Protein AF-A0A1F1Q0B0-F1 (afdb_monomer)

Foldseek 3Di:
DVVVVVLVVVVVVVVLVLLVLLLVQLVCVVVVNPDQPFPFDWDARSVDRPDIDGSVSSPVSNVVDDPVNSVPPPDPDPVVVVVVD

Mean predicted aligned error: 7.31 Å

pLDDT: mean 82.63, std 13.58, range [41.56, 93.81]

Solvent-accessible surface area (backbone atoms only — not comparable to full-atom values): 5062 Å² total; per-residue (Å²): 110,74,63,60,53,50,30,52,52,48,44,52,52,51,51,52,49,44,56,51,49,6,46,53,46,30,47,34,48,76,71,70,46,81,67,81,86,51,75,86,41,70,52,70,41,69,82,42,91,87,46,70,48,37,44,67,51,31,55,60,52,13,73,75,55,53,72,73,69,44,61,79,64,77,71,78,62,75,69,58,70,65,70,78,107

Structure (mmCIF, N/CA/C/O backbone):
data_AF-A0A1F1Q0B0-F1
#
_entry.id   AF-A0A1F1Q0B0-F1
#
loop_
_atom_site.group_PDB
_atom_site.id
_atom_site.type_symbol
_atom_site.label_atom_id
_atom_site.label_alt_id
_atom_site.label_comp_id
_atom_site.label_asym_id
_atom_site.label_entity_id
_atom_site.label_seq_id
_atom_site.pdbx_PDB_ins_code
_atom_site.Cartn_x
_atom_site.Cartn_y
_atom_site.Cartn_z
_atom_site.occupancy
_atom_site.B_iso_or_equiv
_atom_site.auth_seq_id
_atom_site.auth_comp_id
_atom_site.auth_asym_id
_atom_site.auth_atom_id
_atom_site.pdbx_PDB_model_num
ATOM 1 N N . MET A 1 1 ? 10.125 3.531 -26.924 1.00 69.44 1 MET A N 1
ATOM 2 C CA . MET A 1 1 ? 8.705 3.707 -27.294 1.00 69.44 1 MET A CA 1
ATOM 3 C C . MET A 1 1 ? 7.811 2.565 -26.816 1.00 69.44 1 MET A C 1
ATOM 5 O O . MET A 1 1 ? 6.986 2.833 -25.963 1.00 69.44 1 MET A O 1
ATOM 9 N N . ALA A 1 2 ? 7.929 1.316 -27.297 1.00 86.12 2 ALA A N 1
ATOM 10 C CA . ALA A 1 2 ? 7.065 0.229 -26.793 1.00 86.12 2 ALA A CA 1
ATOM 11 C C . ALA A 1 2 ? 7.421 -0.235 -25.362 1.00 86.12 2 ALA A C 1
ATOM 13 O O . ALA A 1 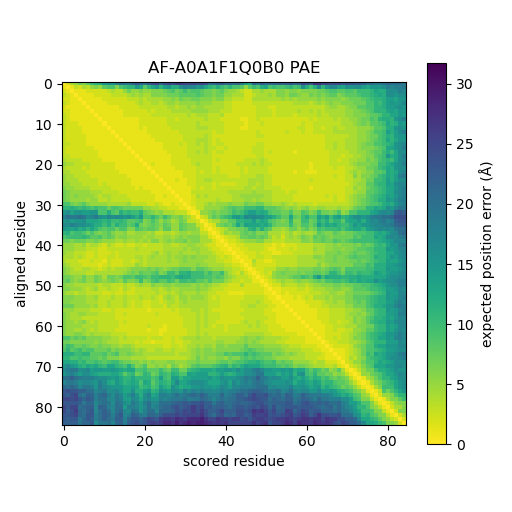2 ? 6.525 -0.513 -24.578 1.00 86.12 2 ALA A O 1
ATOM 14 N N . LEU A 1 3 ? 8.717 -0.277 -25.022 1.00 88.44 3 LEU A N 1
ATOM 15 C CA . LEU A 1 3 ? 9.194 -0.663 -23.688 1.00 88.44 3 LEU A CA 1
ATOM 16 C C . LEU A 1 3 ? 8.789 0.353 -22.610 1.00 88.44 3 LEU A C 1
ATOM 18 O O . LEU A 1 3 ? 8.163 -0.033 -21.638 1.00 88.44 3 LEU A O 1
ATOM 22 N N . GLU A 1 4 ? 9.060 1.640 -22.834 1.00 88.56 4 GLU A N 1
ATOM 23 C CA . GLU A 1 4 ? 8.697 2.717 -21.895 1.00 88.56 4 GLU A CA 1
ATOM 24 C C . GLU A 1 4 ? 7.198 2.699 -21.558 1.00 88.56 4 GLU A C 1
ATOM 26 O O . GLU A 1 4 ? 6.826 2.792 -20.397 1.00 88.56 4 GLU A O 1
ATOM 31 N N . ARG A 1 5 ? 6.325 2.472 -22.553 1.00 90.94 5 ARG A N 1
ATOM 32 C CA . ARG A 1 5 ? 4.879 2.337 -22.310 1.00 90.94 5 ARG A CA 1
ATOM 33 C C . ARG A 1 5 ? 4.520 1.129 -21.444 1.00 90.94 5 ARG A C 1
ATOM 35 O O . ARG A 1 5 ? 3.583 1.206 -20.661 1.00 90.94 5 ARG A O 1
ATOM 42 N N . LEU A 1 6 ? 5.236 0.013 -21.591 1.00 91.69 6 LEU A N 1
ATOM 43 C CA . LEU A 1 6 ? 5.029 -1.167 -20.748 1.00 91.69 6 LEU A CA 1
ATOM 44 C C . LEU A 1 6 ? 5.487 -0.910 -19.308 1.00 91.69 6 LEU A C 1
ATOM 46 O O . LEU A 1 6 ? 4.826 -1.359 -18.376 1.00 91.69 6 LEU A O 1
ATOM 50 N N . GLU A 1 7 ? 6.590 -0.185 -19.125 1.00 91.12 7 GLU A N 1
ATOM 51 C CA . GLU A 1 7 ? 7.100 0.208 -17.805 1.00 91.12 7 GLU A CA 1
ATOM 52 C C . GLU A 1 7 ? 6.137 1.180 -17.103 1.00 91.12 7 GLU A C 1
ATOM 54 O O . GLU A 1 7 ? 5.838 1.006 -15.922 1.00 91.12 7 GLU A O 1
ATOM 59 N N . GLU A 1 8 ? 5.574 2.141 -17.841 1.00 91.31 8 GLU A N 1
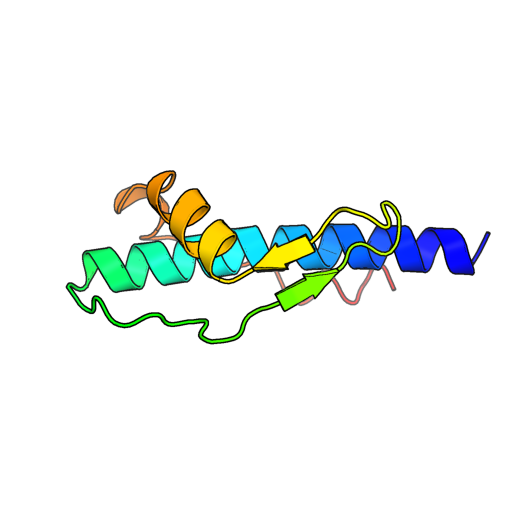ATOM 60 C CA . GLU A 1 8 ? 4.520 3.040 -17.353 1.00 91.31 8 GLU A CA 1
ATOM 61 C C . GLU A 1 8 ? 3.260 2.270 -16.941 1.00 91.31 8 GLU A C 1
ATOM 63 O O . GLU A 1 8 ? 2.785 2.407 -15.810 1.00 91.31 8 GLU A O 1
ATOM 68 N N . GLN A 1 9 ? 2.751 1.407 -17.823 1.00 92.31 9 GLN A N 1
ATOM 69 C CA . GLN A 1 9 ? 1.541 0.631 -17.561 1.00 92.31 9 GLN A CA 1
ATOM 70 C C . GLN A 1 9 ? 1.723 -0.354 -16.399 1.00 92.31 9 GLN A C 1
ATOM 72 O O . GLN A 1 9 ? 0.781 -0.595 -15.639 1.00 92.31 9 GLN A O 1
ATOM 77 N N . TRP A 1 10 ? 2.929 -0.905 -16.220 1.00 93.06 10 TRP A N 1
ATOM 78 C CA . TRP A 1 10 ? 3.270 -1.707 -15.047 1.00 93.06 10 TRP A CA 1
ATOM 79 C C . TRP A 1 10 ? 3.106 -0.897 -13.760 1.00 93.06 10 TRP A C 1
ATOM 81 O O . TRP A 1 10 ? 2.371 -1.311 -12.863 1.00 93.06 10 TRP A O 1
ATOM 91 N N . ASP A 1 11 ? 3.744 0.269 -13.673 1.00 92.25 11 ASP A N 1
ATOM 92 C CA . ASP A 1 11 ? 3.700 1.117 -12.481 1.00 92.25 11 ASP A CA 1
ATOM 93 C C . ASP A 1 11 ? 2.276 1.589 -12.151 1.00 92.25 11 ASP A C 1
ATOM 95 O O . ASP A 1 11 ? 1.885 1.622 -10.980 1.00 92.25 11 ASP A O 1
ATOM 99 N N . GLU A 1 12 ? 1.481 1.931 -13.166 1.00 92.88 12 GLU A N 1
ATOM 100 C CA . GLU A 1 12 ? 0.064 2.276 -13.001 1.00 92.88 12 GLU A CA 1
ATOM 101 C C . GLU A 1 12 ? -0.748 1.093 -12.464 1.00 92.88 12 GLU A C 1
ATOM 103 O O . GLU A 1 12 ? -1.448 1.230 -11.457 1.00 92.88 12 GLU A O 1
ATOM 108 N N . SER A 1 13 ? -0.571 -0.093 -13.048 1.00 92.12 13 SER A N 1
ATOM 109 C CA . SER A 1 13 ? -1.261 -1.314 -12.613 1.00 92.12 13 SER A CA 1
ATOM 110 C C . SER A 1 13 ? -0.915 -1.684 -11.167 1.00 92.12 13 SER A C 1
ATOM 112 O O . SER A 1 13 ? -1.780 -2.099 -10.390 1.00 92.12 13 SER A O 1
ATOM 114 N N . VAL A 1 14 ? 0.344 -1.499 -10.757 1.00 91.69 14 VAL A N 1
ATOM 115 C CA . VAL A 1 14 ? 0.769 -1.744 -9.371 1.00 91.69 14 VAL A CA 1
ATOM 116 C C . VAL A 1 14 ? 0.128 -0.738 -8.412 1.00 91.69 14 VAL A C 1
ATOM 118 O O . VAL A 1 14 ? -0.320 -1.128 -7.331 1.00 91.69 14 VAL A O 1
ATOM 121 N N . LYS A 1 15 ? 0.002 0.537 -8.797 1.00 91.19 15 LYS A N 1
ATOM 122 C CA . LYS A 1 15 ? -0.704 1.552 -7.990 1.00 91.19 15 LYS A CA 1
ATOM 123 C C . LYS A 1 15 ? -2.188 1.225 -7.828 1.00 91.19 15 LYS A C 1
ATOM 125 O O . LYS A 1 15 ? -2.730 1.377 -6.729 1.00 91.19 15 LYS A O 1
ATOM 130 N N . GLU A 1 16 ? -2.844 0.740 -8.877 1.00 91.12 16 GLU A N 1
ATOM 131 C CA . GLU A 1 16 ? -4.233 0.276 -8.799 1.00 91.12 16 GLU A CA 1
ATOM 132 C C . GLU A 1 16 ? -4.379 -0.933 -7.873 1.00 91.12 16 GLU A C 1
ATOM 134 O O . GLU A 1 16 ? -5.265 -0.950 -7.009 1.00 91.12 16 GLU A O 1
ATOM 139 N N . LEU A 1 17 ? -3.464 -1.901 -7.977 1.00 91.25 17 LEU A N 1
ATOM 140 C CA . LEU A 1 17 ? -3.409 -3.058 -7.087 1.00 91.25 17 LEU A CA 1
ATOM 141 C C . LEU A 1 17 ? -3.225 -2.637 -5.624 1.00 91.25 17 LEU A C 1
ATOM 143 O O . LEU A 1 17 ? -3.909 -3.165 -4.748 1.00 91.25 17 LEU A O 1
ATOM 147 N N . LEU A 1 18 ? -2.355 -1.663 -5.345 1.00 91.69 18 LEU A N 1
ATOM 148 C CA . LEU A 1 18 ? -2.153 -1.115 -4.000 1.00 91.69 18 LEU A CA 1
ATOM 149 C C . LEU A 1 18 ? -3.408 -0.428 -3.458 1.00 91.69 18 LEU A C 1
ATOM 151 O O . LEU A 1 18 ? -3.788 -0.632 -2.301 1.00 91.69 18 LEU A O 1
ATOM 155 N N . ASN A 1 19 ? -4.086 0.365 -4.286 1.00 90.44 19 ASN A N 1
ATOM 156 C CA . ASN A 1 19 ? -5.344 1.021 -3.926 1.00 90.44 19 ASN A CA 1
ATOM 157 C C . ASN A 1 19 ? -6.442 -0.007 -3.609 1.00 90.44 19 ASN A C 1
ATOM 159 O O . ASN A 1 19 ? -7.143 0.120 -2.607 1.00 90.44 19 ASN A O 1
ATOM 163 N N . LEU A 1 20 ? -6.577 -1.060 -4.415 1.00 89.75 20 LEU A N 1
ATOM 164 C CA . LEU A 1 20 ? -7.550 -2.118 -4.151 1.00 89.75 20 LEU A CA 1
ATOM 165 C C . LEU A 1 20 ? -7.170 -2.955 -2.920 1.00 89.75 20 LEU A C 1
ATOM 167 O O . LEU A 1 20 ? -8.000 -3.194 -2.041 1.00 89.75 20 LEU A O 1
ATOM 171 N N . GLY A 1 21 ? -5.908 -3.372 -2.827 1.00 90.00 21 GLY A N 1
ATOM 172 C CA . GLY A 1 21 ? -5.396 -4.182 -1.727 1.00 90.00 21 GLY A CA 1
ATOM 173 C C . GLY A 1 21 ? -5.524 -3.477 -0.378 1.00 90.00 21 GLY A C 1
ATOM 174 O O . GLY A 1 21 ? -5.949 -4.083 0.605 1.00 90.00 21 GLY A O 1
ATOM 175 N N . SER A 1 22 ? -5.251 -2.174 -0.325 1.00 90.94 22 SER A N 1
ATOM 176 C CA . SER A 1 22 ? -5.406 -1.378 0.898 1.00 90.94 22 SER A CA 1
ATOM 177 C C . SER A 1 22 ? -6.867 -1.246 1.339 1.00 90.94 22 SER A C 1
ATOM 179 O O . SER A 1 22 ? -7.143 -1.366 2.534 1.00 90.94 22 SER A O 1
ATOM 181 N N . LYS A 1 23 ? -7.821 -1.114 0.407 1.00 90.50 23 LYS A N 1
ATOM 182 C CA . LYS A 1 23 ? -9.264 -1.168 0.712 1.00 90.50 23 LYS A CA 1
ATOM 183 C C . LYS A 1 23 ? -9.690 -2.537 1.254 1.00 90.50 23 LYS A C 1
ATOM 185 O O . LYS A 1 23 ? -10.412 -2.602 2.248 1.00 90.50 23 LYS A O 1
ATOM 190 N N . LEU A 1 24 ? -9.203 -3.632 0.663 1.00 89.12 24 LEU A N 1
ATOM 191 C CA . LEU A 1 24 ? -9.454 -4.995 1.158 1.00 89.12 24 LEU A CA 1
ATOM 192 C C . LEU A 1 24 ? -8.866 -5.210 2.557 1.00 89.12 24 LEU A C 1
ATOM 194 O O . LEU A 1 24 ? -9.503 -5.819 3.420 1.00 89.12 24 LEU A O 1
ATOM 198 N N . TYR A 1 25 ? -7.664 -4.690 2.804 1.00 89.50 25 TYR A N 1
ATOM 199 C CA . TYR A 1 25 ? -7.036 -4.777 4.116 1.00 89.50 25 TYR A CA 1
ATOM 200 C C . TYR A 1 25 ? -7.794 -3.953 5.163 1.00 89.50 25 TYR A C 1
ATOM 202 O O . TYR A 1 25 ? -8.033 -4.431 6.273 1.00 89.50 25 TYR A O 1
ATOM 210 N N . ALA A 1 26 ? -8.269 -2.763 4.791 1.00 90.12 26 ALA A N 1
ATOM 211 C CA . ALA A 1 26 ? -9.123 -1.949 5.644 1.00 90.12 26 ALA A CA 1
ATOM 212 C C . ALA A 1 26 ? -10.441 -2.674 5.973 1.00 90.12 26 ALA A C 1
ATOM 214 O O . ALA A 1 26 ? -10.830 -2.720 7.139 1.00 90.12 26 ALA A O 1
ATOM 215 N N . ALA A 1 27 ? -11.075 -3.327 4.991 1.00 89.25 27 ALA A N 1
ATOM 216 C CA . ALA A 1 27 ? -12.263 -4.155 5.210 1.00 89.25 27 ALA A CA 1
ATOM 217 C C . ALA A 1 27 ? -11.985 -5.272 6.221 1.00 89.25 27 ALA A C 1
ATOM 219 O O . ALA A 1 27 ? -12.737 -5.472 7.174 1.00 89.25 27 ALA A O 1
ATOM 220 N N . LYS A 1 28 ? -10.861 -5.976 6.051 1.00 88.25 28 LYS A N 1
ATOM 221 C CA . LYS A 1 28 ? -10.427 -7.046 6.951 1.00 88.25 28 LYS A CA 1
ATOM 222 C C . LYS A 1 28 ? -10.209 -6.552 8.384 1.00 88.25 28 LYS A C 1
ATOM 224 O O . LYS A 1 28 ? -10.655 -7.213 9.324 1.00 88.25 28 LYS A O 1
ATOM 229 N N . ARG A 1 29 ? -9.607 -5.370 8.544 1.00 88.19 29 ARG A N 1
ATOM 230 C CA . ARG A 1 29 ? -9.449 -4.690 9.837 1.00 88.19 29 ARG A CA 1
ATOM 231 C C . ARG A 1 29 ? -10.803 -4.364 10.472 1.00 88.19 29 ARG A C 1
ATOM 233 O O . ARG A 1 29 ? -11.009 -4.692 11.634 1.00 88.19 29 ARG A O 1
ATOM 240 N N . TYR A 1 30 ? -11.744 -3.796 9.716 1.00 89.12 30 TYR A N 1
ATOM 241 C CA . TYR A 1 30 ? -13.094 -3.502 10.218 1.00 89.12 30 TYR A CA 1
ATOM 242 C C . TYR A 1 30 ? -13.916 -4.760 10.544 1.00 89.12 30 TYR A C 1
ATOM 244 O O . TYR A 1 30 ? -14.773 -4.712 11.419 1.00 89.12 30 TYR A O 1
ATOM 252 N N . MET A 1 31 ? -13.614 -5.905 9.922 1.00 88.69 31 MET A N 1
ATOM 253 C CA . MET A 1 31 ? -14.160 -7.216 10.306 1.00 88.69 31 MET A CA 1
ATOM 254 C C . MET A 1 31 ? -13.541 -7.794 11.598 1.00 88.69 31 MET A C 1
ATOM 256 O O . MET A 1 31 ? -13.892 -8.909 11.984 1.00 88.69 31 MET A O 1
ATOM 260 N N . GLY A 1 32 ? -12.590 -7.102 12.239 1.00 85.56 32 GLY A N 1
ATOM 261 C CA . GLY A 1 32 ? -11.870 -7.594 13.420 1.00 85.56 32 GLY A CA 1
ATOM 262 C C . GLY A 1 32 ? -10.880 -8.726 13.119 1.00 85.56 32 GLY A C 1
ATOM 263 O O . GLY A 1 32 ? -10.490 -9.470 14.015 1.00 85.56 32 GLY A O 1
ATOM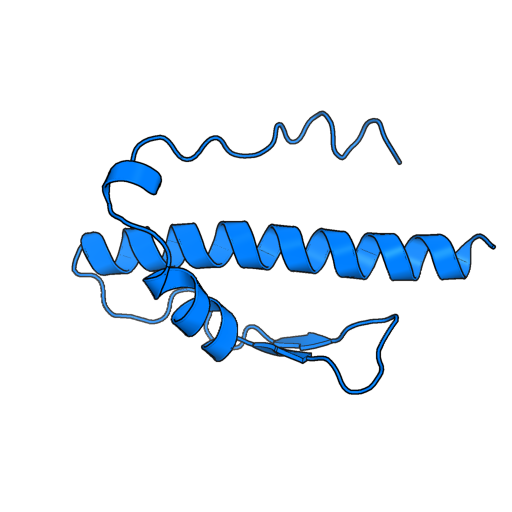 264 N N . ARG A 1 33 ? -10.485 -8.908 11.850 1.00 81.88 33 ARG A N 1
ATOM 265 C CA . ARG A 1 33 ? -9.569 -9.973 11.412 1.00 81.88 33 ARG A CA 1
ATOM 266 C C . ARG A 1 33 ? -8.161 -9.405 11.233 1.00 81.88 33 ARG A C 1
ATOM 268 O O . ARG A 1 33 ? -7.720 -9.170 10.118 1.00 81.88 33 ARG A O 1
ATOM 275 N N . GLU A 1 34 ? -7.429 -9.212 12.321 1.00 68.69 34 GLU A N 1
ATOM 276 C CA . GLU A 1 34 ? -6.157 -8.460 12.327 1.00 68.69 34 GLU A CA 1
ATOM 277 C C . GLU A 1 34 ? -4.959 -9.152 11.645 1.00 68.69 34 GLU A C 1
ATOM 279 O O . GLU A 1 34 ? -3.868 -8.593 11.579 1.00 68.69 34 GLU A O 1
ATOM 284 N N . GLY A 1 35 ? -5.129 -10.357 11.093 1.00 75.38 35 GLY A N 1
ATOM 285 C CA . GLY A 1 35 ? -4.063 -11.007 10.329 1.00 75.38 35 GLY A CA 1
ATOM 286 C C . GLY A 1 35 ? -3.731 -10.243 9.041 1.00 75.38 35 GLY A C 1
ATOM 287 O O . GLY A 1 35 ? -4.632 -9.838 8.304 1.00 75.38 35 GLY A O 1
ATOM 288 N N . MET A 1 36 ? -2.451 -10.124 8.690 1.00 76.12 36 MET A N 1
ATOM 289 C CA . MET A 1 36 ? -2.037 -9.534 7.413 1.00 76.12 36 MET A CA 1
ATOM 290 C C . MET A 1 36 ? -2.614 -10.341 6.232 1.00 76.12 36 MET A C 1
ATOM 292 O O . MET A 1 36 ? -2.473 -11.560 6.183 1.00 76.12 36 MET A O 1
ATOM 296 N N . ALA A 1 37 ? -3.344 -9.700 5.311 1.00 72.62 37 ALA A N 1
ATOM 297 C CA . ALA A 1 37 ? -3.931 -10.385 4.146 1.00 72.62 37 ALA A CA 1
ATOM 298 C C . ALA A 1 37 ? -2.941 -10.559 2.983 1.00 72.62 37 ALA A C 1
ATOM 300 O O . ALA A 1 37 ? -3.092 -11.481 2.190 1.00 72.62 37 ALA A O 1
ATOM 301 N N . PHE A 1 38 ? -1.933 -9.688 2.913 1.00 81.69 38 PHE A N 1
ATOM 302 C CA . PHE A 1 38 ? -0.987 -9.570 1.803 1.00 81.69 38 PHE A CA 1
ATOM 303 C C . PHE A 1 38 ? 0.441 -9.868 2.256 1.00 81.69 38 PHE A C 1
ATOM 305 O O . PHE A 1 38 ? 1.361 -9.094 2.007 1.00 81.69 38 PHE A O 1
ATOM 312 N N . HIS A 1 39 ? 0.616 -10.967 2.986 1.00 81.50 39 HIS A N 1
ATOM 313 C CA . HIS A 1 39 ? 1.931 -11.319 3.495 1.00 81.50 39 HIS A CA 1
ATOM 314 C C . HIS A 1 39 ? 2.917 -11.554 2.343 1.00 81.50 39 HIS A C 1
ATOM 316 O O . HIS A 1 39 ? 2.597 -12.272 1.394 1.00 81.50 39 HIS A O 1
ATOM 322 N N . ARG A 1 40 ? 4.118 -10.971 2.454 1.00 85.69 40 ARG A N 1
ATOM 323 C CA . ARG A 1 40 ? 5.197 -11.003 1.450 1.00 85.69 40 ARG A CA 1
ATOM 324 C C . ARG A 1 40 ? 4.874 -10.262 0.156 1.00 85.69 40 ARG A C 1
ATOM 326 O O . ARG A 1 40 ? 5.520 -10.509 -0.861 1.00 85.69 40 ARG A O 1
ATOM 333 N N . PHE A 1 41 ? 3.901 -9.354 0.180 1.00 89.50 41 PHE A N 1
ATOM 334 C CA . PHE A 1 41 ? 3.710 -8.441 -0.935 1.00 89.50 41 PHE A CA 1
ATOM 335 C C . PHE A 1 41 ? 4.953 -7.556 -1.080 1.00 89.50 41 PHE A C 1
ATOM 337 O O . PHE A 1 41 ? 5.346 -6.879 -0.128 1.00 89.50 41 PHE A O 1
ATOM 344 N N . HIS A 1 42 ? 5.571 -7.605 -2.258 1.00 92.19 42 HIS A N 1
ATOM 345 C CA . HIS A 1 42 ? 6.739 -6.812 -2.620 1.00 92.19 42 HIS A CA 1
ATOM 346 C C . HIS A 1 42 ? 6.795 -6.661 -4.143 1.00 92.19 42 HIS A C 1
ATOM 348 O O . HIS A 1 42 ? 6.933 -7.655 -4.860 1.00 92.19 42 HIS A O 1
ATOM 354 N N . VAL A 1 43 ? 6.702 -5.429 -4.633 1.00 92.69 43 VAL A N 1
ATOM 355 C CA . VAL A 1 43 ? 6.753 -5.097 -6.061 1.00 92.69 43 VAL A CA 1
ATOM 356 C C . VAL A 1 43 ? 7.624 -3.861 -6.263 1.00 92.69 43 VAL A C 1
ATOM 358 O O . VAL A 1 43 ? 7.525 -2.909 -5.495 1.00 92.69 43 VAL A O 1
ATOM 361 N N . SER A 1 44 ? 8.469 -3.869 -7.293 1.00 92.06 44 SER A N 1
ATOM 362 C CA . SER A 1 44 ? 9.341 -2.741 -7.639 1.00 92.06 44 SER A CA 1
ATOM 363 C C . SER A 1 44 ? 8.778 -1.949 -8.815 1.00 92.06 44 SER A C 1
ATOM 365 O O . SER A 1 44 ? 8.217 -2.530 -9.753 1.00 92.06 44 SER A O 1
ATOM 367 N N . SER A 1 45 ? 8.979 -0.634 -8.779 1.00 92.50 45 SER A N 1
ATOM 368 C CA . SER A 1 45 ? 8.753 0.236 -9.931 1.00 92.50 45 SER A CA 1
ATOM 369 C C . SER A 1 45 ? 9.693 -0.139 -11.079 1.00 92.50 45 SER A C 1
ATOM 371 O O . SER A 1 45 ? 10.831 -0.556 -10.845 1.00 92.50 45 SER A O 1
ATOM 373 N N . GLN A 1 46 ? 9.210 -0.015 -12.316 1.00 92.00 46 GLN A N 1
ATOM 374 C CA . GLN A 1 46 ? 10.041 -0.112 -13.521 1.00 92.00 46 GLN A CA 1
ATOM 375 C C . GLN A 1 46 ? 10.499 1.261 -14.031 1.00 92.00 46 GLN A C 1
ATOM 377 O O . GLN A 1 46 ? 11.436 1.326 -14.819 1.00 92.00 46 GLN A O 1
ATOM 382 N N . LEU A 1 47 ? 9.902 2.354 -13.543 1.00 88.31 47 LEU A N 1
ATOM 383 C CA . LEU A 1 47 ? 10.300 3.725 -13.883 1.00 88.31 47 LEU A CA 1
ATOM 384 C C . LEU A 1 47 ? 11.336 4.295 -12.904 1.00 88.31 47 LEU A C 1
ATOM 386 O O . LEU A 1 47 ? 12.269 4.994 -13.295 1.00 88.31 47 LEU A O 1
ATOM 390 N N . GLU A 1 48 ? 11.182 3.995 -11.617 1.00 88.75 48 GLU A N 1
ATOM 391 C CA . GLU A 1 48 ? 11.995 4.527 -10.529 1.00 88.75 48 GLU A CA 1
ATOM 392 C C . GLU A 1 48 ? 12.711 3.385 -9.800 1.00 88.75 48 GLU A C 1
ATOM 394 O O . GLU A 1 48 ? 12.143 2.722 -8.936 1.00 88.75 48 GLU A O 1
ATOM 399 N N . SER A 1 49 ? 14.001 3.177 -10.080 1.00 83.69 49 SER A N 1
ATOM 400 C CA . SER A 1 49 ? 14.768 2.032 -9.549 1.00 83.69 49 SER A CA 1
ATOM 401 C C . SER A 1 49 ? 14.814 1.911 -8.017 1.00 83.69 49 SER A C 1
ATOM 403 O O . SER A 1 49 ? 15.144 0.847 -7.497 1.00 83.69 49 SER A O 1
ATOM 405 N N . PHE A 1 50 ? 14.522 2.985 -7.278 1.00 85.69 50 PHE A N 1
ATOM 406 C CA . PHE A 1 50 ? 14.525 2.995 -5.811 1.00 85.69 50 PHE A CA 1
ATOM 407 C C . PHE A 1 50 ? 13.129 2.853 -5.196 1.00 85.69 50 PHE A C 1
ATOM 409 O O . PHE A 1 50 ? 13.015 2.657 -3.984 1.00 85.69 50 PHE A O 1
ATOM 416 N N . THR A 1 51 ? 12.077 2.897 -6.010 1.00 90.12 51 THR A N 1
ATOM 417 C CA . THR A 1 51 ? 10.695 2.838 -5.542 1.00 90.12 51 THR A CA 1
ATOM 418 C C . THR A 1 51 ? 10.231 1.389 -5.464 1.00 90.12 51 THR A C 1
ATOM 420 O O . THR A 1 51 ? 10.248 0.637 -6.439 1.00 90.12 51 THR A O 1
ATOM 423 N N . HIS A 1 52 ? 9.826 0.998 -4.260 1.00 92.31 52 HIS A N 1
ATOM 424 C CA . HIS A 1 52 ? 9.356 -0.339 -3.929 1.00 92.31 52 HIS A CA 1
ATOM 425 C C . HIS A 1 52 ? 8.068 -0.209 -3.132 1.00 92.31 52 HIS A C 1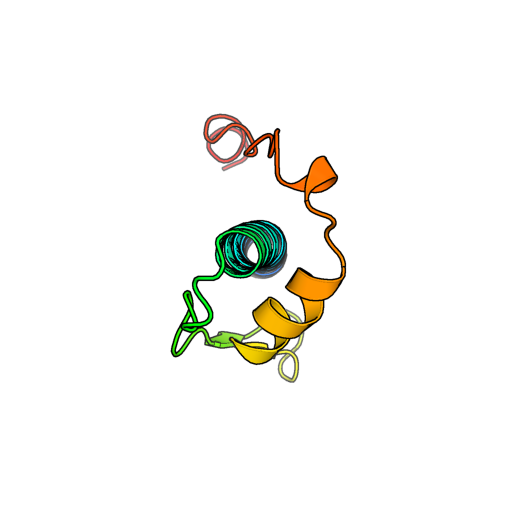
ATOM 427 O O . HIS A 1 52 ? 7.951 0.682 -2.290 1.00 92.31 52 HIS A O 1
ATOM 433 N N . TRP A 1 53 ? 7.131 -1.115 -3.374 1.00 93.81 53 TRP A N 1
ATOM 434 C CA . TRP A 1 53 ? 5.871 -1.180 -2.655 1.00 93.81 53 TRP A CA 1
ATOM 435 C C . TRP A 1 53 ? 5.730 -2.527 -1.970 1.00 93.81 53 TRP A C 1
ATOM 437 O O . TRP A 1 53 ? 5.892 -3.579 -2.592 1.00 93.81 53 TRP A O 1
ATOM 447 N N . GLY A 1 54 ? 5.417 -2.491 -0.682 1.00 92.50 54 GLY A N 1
ATOM 448 C CA . GLY A 1 54 ? 5.373 -3.665 0.170 1.00 92.50 54 GLY A CA 1
ATOM 449 C C . GLY A 1 54 ? 4.094 -3.796 0.985 1.00 92.50 54 GLY A C 1
ATOM 450 O O . GLY A 1 54 ? 3.184 -2.966 0.952 1.00 92.50 54 GLY A O 1
ATOM 451 N N . GLU A 1 55 ? 4.033 -4.868 1.770 1.00 91.12 55 GLU A N 1
ATOM 452 C CA . GLU A 1 55 ? 2.949 -5.103 2.730 1.00 91.12 55 GLU A CA 1
ATOM 453 C C . GLU A 1 55 ? 2.760 -3.928 3.715 1.00 91.12 55 GLU A C 1
ATOM 455 O O . GLU A 1 55 ? 1.632 -3.615 4.10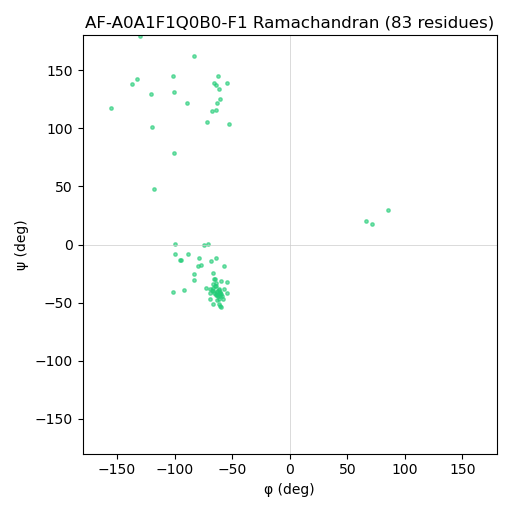0 1.00 91.12 55 GLU A O 1
ATOM 460 N N . GLY A 1 56 ? 3.842 -3.220 4.065 1.00 89.62 56 GLY A N 1
ATOM 461 C CA . GLY A 1 56 ? 3.80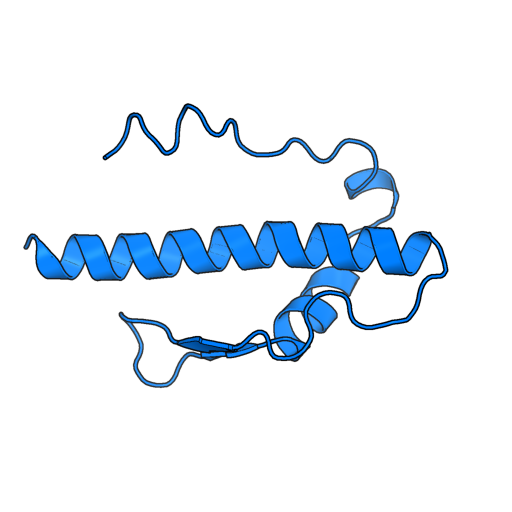3 -2.012 4.894 1.00 89.62 56 GLY A CA 1
ATOM 462 C C . GLY A 1 56 ? 3.059 -0.840 4.242 1.00 89.62 56 GLY A C 1
ATOM 463 O O . GLY A 1 56 ? 2.330 -0.121 4.933 1.00 89.62 56 GLY A O 1
ATOM 464 N N . ASP A 1 57 ? 3.166 -0.677 2.921 1.00 92.06 57 ASP A N 1
ATOM 465 C CA . ASP A 1 57 ? 2.444 0.359 2.174 1.00 92.06 57 ASP A CA 1
ATOM 466 C C . ASP A 1 57 ? 0.950 0.060 2.132 1.00 92.06 57 ASP A C 1
ATOM 468 O O . ASP A 1 57 ? 0.135 0.946 2.383 1.00 92.06 57 ASP A O 1
ATOM 472 N N . LEU A 1 58 ? 0.580 -1.206 1.920 1.00 90.94 58 LEU A N 1
ATOM 473 C CA . LEU A 1 58 ? -0.813 -1.653 1.976 1.00 90.94 58 LEU A CA 1
ATOM 474 C C . LEU A 1 58 ? -1.435 -1.383 3.347 1.00 90.94 58 LEU A C 1
ATOM 476 O O . LEU A 1 58 ? -2.549 -0.861 3.427 1.00 90.94 58 LEU A O 1
ATOM 480 N N . ILE A 1 59 ? -0.706 -1.690 4.425 1.00 90.19 59 ILE A N 1
ATOM 481 C CA . ILE A 1 59 ? -1.134 -1.384 5.794 1.00 90.19 59 ILE A CA 1
ATOM 482 C C . ILE A 1 59 ? -1.305 0.125 5.963 1.00 90.19 59 ILE A C 1
ATOM 484 O O . ILE A 1 59 ? -2.373 0.576 6.373 1.00 90.19 59 ILE A O 1
ATOM 488 N N . THR A 1 60 ? -0.289 0.912 5.616 1.00 91.94 60 THR A N 1
ATOM 489 C CA . THR A 1 60 ? -0.298 2.371 5.794 1.00 91.94 60 THR A CA 1
ATOM 490 C C . THR A 1 60 ? -1.433 3.024 5.005 1.00 91.94 60 THR A C 1
ATOM 492 O O . THR A 1 60 ? -2.170 3.854 5.536 1.00 91.94 60 THR A O 1
ATOM 495 N N . MET A 1 61 ? -1.633 2.613 3.753 1.00 92.12 61 MET A N 1
ATOM 496 C CA . MET A 1 61 ? -2.720 3.098 2.906 1.00 92.12 61 MET A CA 1
ATOM 497 C C . MET A 1 61 ? -4.090 2.659 3.417 1.00 92.12 61 MET A C 1
ATOM 499 O O . MET A 1 61 ? -5.035 3.435 3.317 1.00 92.12 61 MET A O 1
ATOM 503 N N . SER A 1 62 ? -4.214 1.471 4.016 1.00 90.00 62 SER A N 1
ATOM 504 C CA . SER A 1 62 ? -5.502 0.981 4.527 1.00 90.00 62 SER A CA 1
ATOM 505 C C . SER A 1 62 ? -6.117 1.892 5.591 1.00 90.00 62 SER A C 1
ATOM 507 O O . SER A 1 62 ? -7.338 2.021 5.667 1.00 90.00 62 SER A O 1
ATOM 509 N N . TYR A 1 63 ? -5.284 2.575 6.382 1.00 89.56 63 TYR A N 1
ATOM 510 C CA . TYR A 1 63 ? -5.744 3.509 7.410 1.00 89.56 63 TYR A CA 1
ATOM 511 C C . TYR A 1 63 ? -6.391 4.772 6.832 1.00 89.56 63 TYR A C 1
ATOM 513 O O . TYR A 1 63 ? -7.068 5.484 7.569 1.00 89.56 63 TYR A O 1
ATOM 521 N N . LYS A 1 64 ? -6.217 5.043 5.531 1.00 91.25 64 LYS A N 1
ATOM 522 C CA . LYS A 1 64 ? -6.846 6.179 4.846 1.00 91.25 64 LYS A CA 1
ATOM 523 C C . LYS A 1 64 ? -8.326 5.941 4.531 1.00 91.25 64 LYS A C 1
ATOM 525 O O . LYS A 1 64 ? -9.023 6.912 4.258 1.00 91.25 64 LYS A O 1
ATOM 530 N N . TYR A 1 65 ? -8.797 4.692 4.554 1.00 88.50 65 TYR A N 1
ATOM 531 C CA . TYR A 1 65 ? -10.172 4.347 4.186 1.00 88.50 65 TYR A CA 1
ATOM 532 C C . TYR A 1 65 ? -11.052 4.141 5.420 1.00 88.50 65 TYR A C 1
ATOM 534 O O . TYR A 1 65 ? -10.696 3.396 6.339 1.00 88.50 65 TYR A O 1
ATOM 542 N N . SER A 1 66 ? -12.225 4.775 5.415 1.00 86.12 66 SER A N 1
ATOM 543 C CA . SER A 1 66 ? -13.287 4.538 6.396 1.00 86.12 66 SER A CA 1
ATOM 544 C C . SER A 1 66 ? -14.141 3.323 6.018 1.00 86.12 66 SER A C 1
ATOM 546 O O . SER A 1 66 ? -14.163 2.899 4.864 1.00 86.12 66 SER A O 1
ATOM 548 N N . ALA A 1 67 ? -14.888 2.772 6.981 1.00 83.81 67 ALA A N 1
ATOM 549 C CA . ALA A 1 67 ? -15.817 1.667 6.724 1.00 83.81 67 ALA A CA 1
ATOM 550 C C . ALA A 1 67 ? -16.868 2.017 5.651 1.00 83.81 67 ALA A C 1
ATOM 552 O O . ALA A 1 67 ? -17.167 1.189 4.797 1.00 83.81 67 ALA A O 1
ATOM 553 N N . GLU A 1 68 ? -17.368 3.255 5.642 1.00 83.62 68 GLU A N 1
ATOM 554 C CA . GLU A 1 68 ? -18.330 3.754 4.646 1.00 83.62 68 GLU A CA 1
ATOM 555 C C . GLU A 1 68 ? -17.743 3.829 3.231 1.00 83.62 68 GLU A C 1
ATOM 557 O O . GLU A 1 68 ? -18.464 3.658 2.263 1.00 83.62 68 GLU A O 1
ATOM 562 N N . GLN A 1 69 ? -16.433 4.058 3.091 1.00 81.69 69 GLN A N 1
ATOM 563 C CA . GLN A 1 69 ? -15.754 4.051 1.786 1.00 81.69 69 GLN A CA 1
ATOM 564 C C . GLN A 1 69 ? -15.457 2.633 1.272 1.00 81.69 69 GLN A C 1
ATOM 566 O O . GLN A 1 69 ? -15.023 2.460 0.130 1.00 81.69 69 GLN A O 1
ATOM 571 N N . ILE A 1 70 ? -15.611 1.631 2.137 1.00 83.19 70 ILE A N 1
ATOM 572 C CA . ILE A 1 70 ? -15.301 0.222 1.874 1.00 83.19 70 ILE A CA 1
ATOM 573 C C . ILE A 1 70 ? -16.576 -0.564 1.566 1.00 83.19 70 ILE A C 1
ATOM 575 O O . ILE A 1 70 ? -16.592 -1.433 0.693 1.00 83.19 70 ILE A O 1
ATOM 579 N N . ILE A 1 71 ? -17.645 -0.281 2.302 1.00 75.81 71 ILE A N 1
ATOM 580 C CA . ILE A 1 71 ? -18.985 -0.752 1.977 1.00 75.81 71 ILE A CA 1
ATOM 581 C C . ILE A 1 71 ? -19.355 -0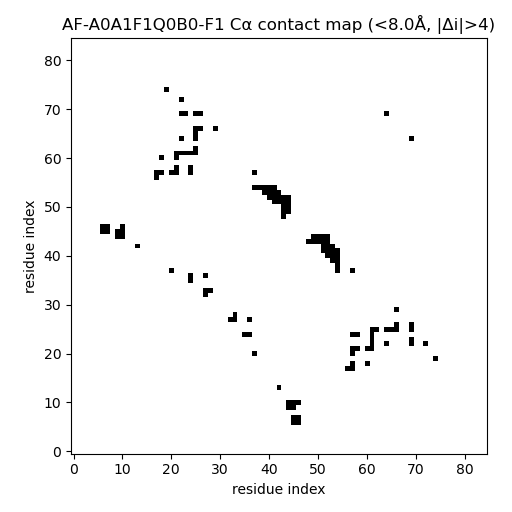.009 0.686 1.00 75.81 71 ILE A C 1
ATOM 583 O O . ILE A 1 71 ? -19.368 1.209 0.682 1.00 75.81 71 ILE A O 1
ATOM 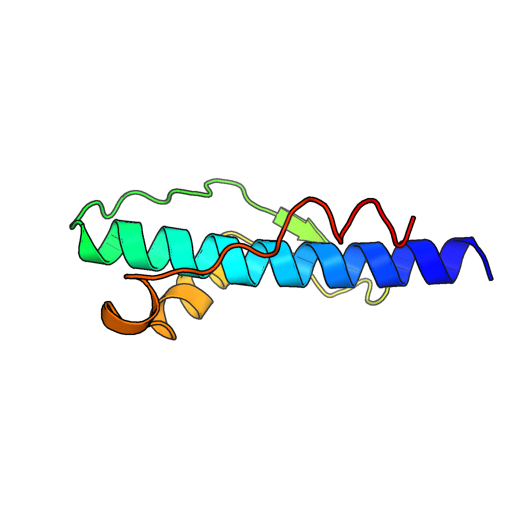587 N N . ASP A 1 72 ? -19.534 -0.733 -0.420 1.00 70.50 72 ASP A N 1
ATOM 588 C CA . ASP A 1 72 ? -19.660 -0.213 -1.798 1.00 70.50 72 ASP A CA 1
ATOM 589 C C . ASP A 1 72 ? -18.351 0.043 -2.568 1.00 70.50 72 ASP A C 1
ATOM 591 O O . ASP A 1 72 ? -18.319 0.875 -3.481 1.00 70.50 72 ASP A O 1
ATOM 595 N N . ILE A 1 73 ? -17.271 -0.707 -2.291 1.00 68.56 73 ILE A N 1
ATOM 596 C CA . ILE A 1 73 ? -16.124 -0.759 -3.218 1.00 68.56 73 ILE A CA 1
ATOM 597 C C . ILE A 1 73 ? -16.629 -1.118 -4.622 1.00 68.56 73 ILE A C 1
ATOM 599 O O . ILE A 1 73 ? -16.914 -2.275 -4.930 1.00 68.56 73 ILE A O 1
ATOM 603 N N . LYS A 1 74 ? -16.689 -0.112 -5.497 1.00 65.88 74 LYS A N 1
ATOM 604 C CA . LYS A 1 74 ? -16.756 -0.313 -6.939 1.00 65.88 74 LYS A CA 1
ATOM 605 C C . LYS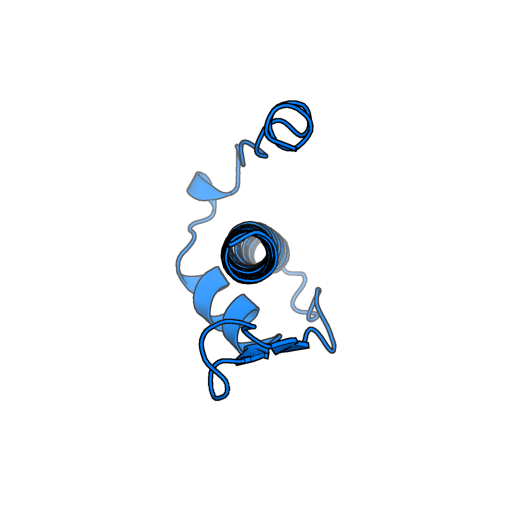 A 1 74 ? -15.387 -0.807 -7.371 1.00 65.88 74 LYS A C 1
ATOM 607 O O . LYS A 1 74 ? -14.414 -0.049 -7.363 1.00 65.88 74 LYS A O 1
ATOM 612 N N . LEU A 1 75 ? -15.307 -2.099 -7.661 1.00 62.31 75 LEU A N 1
ATOM 613 C CA . LEU A 1 75 ? -14.162 -2.647 -8.368 1.00 62.31 75 LEU A CA 1
ATOM 614 C C . LEU A 1 75 ? -14.144 -2.012 -9.766 1.00 62.31 75 LEU A C 1
ATOM 616 O O . LEU A 1 75 ? -15.221 -1.854 -10.349 1.00 62.31 75 LEU A O 1
ATOM 620 N N . PRO A 1 76 ? -12.975 -1.602 -10.284 1.00 60.88 76 PRO A N 1
ATOM 621 C CA . PRO A 1 76 ? -12.877 -1.224 -11.685 1.00 60.88 76 PRO A CA 1
ATOM 622 C C . PRO A 1 76 ? -13.395 -2.384 -12.542 1.00 60.88 76 PRO A C 1
ATOM 624 O O . PRO A 1 76 ? -13.163 -3.553 -12.219 1.00 60.88 76 PRO A O 1
ATOM 627 N N . ASP A 1 77 ? -14.153 -2.052 -13.584 1.00 58.16 77 ASP A N 1
ATOM 628 C CA . ASP A 1 77 ? -14.705 -3.045 -14.496 1.00 58.16 77 ASP A CA 1
ATOM 629 C C . ASP A 1 77 ? -13.539 -3.748 -15.204 1.00 58.16 77 ASP A C 1
ATOM 631 O O . ASP A 1 77 ? -12.758 -3.118 -15.922 1.00 58.16 77 ASP A O 1
ATOM 635 N N . LEU A 1 78 ? -13.377 -5.052 -14.961 1.00 53.34 78 LEU A N 1
ATOM 636 C CA . LEU A 1 78 ? -12.270 -5.845 -15.512 1.00 53.34 78 LEU A CA 1
ATOM 637 C C . LEU A 1 78 ? -12.326 -5.924 -17.052 1.00 53.34 78 LEU A C 1
ATOM 639 O O . LEU A 1 78 ? -11.353 -6.341 -17.683 1.00 53.34 78 LEU A O 1
ATOM 643 N N . ASP A 1 79 ? -13.436 -5.494 -17.659 1.00 51.66 79 ASP A N 1
ATOM 644 C CA . ASP A 1 79 ? -13.604 -5.370 -19.107 1.00 51.66 79 ASP A CA 1
ATOM 645 C C . ASP A 1 79 ? -12.972 -4.106 -19.719 1.00 51.66 79 ASP A C 1
ATOM 647 O O . ASP A 1 79 ? -12.728 -4.090 -20.927 1.00 51.66 79 ASP A O 1
ATOM 651 N N . GLU A 1 80 ? -12.663 -3.053 -18.951 1.00 51.41 80 GLU A N 1
ATOM 652 C CA . GLU A 1 80 ? -11.977 -1.867 -19.505 1.00 51.41 80 GLU A CA 1
ATOM 653 C C . GLU A 1 80 ? -10.456 -2.046 -19.580 1.00 51.41 80 GLU A C 1
ATOM 655 O O . GLU A 1 80 ? -9.827 -1.579 -20.530 1.00 51.41 80 GLU A O 1
ATOM 660 N N . VAL A 1 81 ? -9.873 -2.824 -18.663 1.00 51.66 81 VAL A N 1
ATOM 661 C CA . VAL A 1 81 ? -8.432 -3.140 -18.648 1.00 51.66 81 VAL A CA 1
ATOM 662 C C . VAL A 1 81 ? -8.019 -3.960 -19.881 1.00 51.66 81 VAL A C 1
ATOM 664 O O . VAL A 1 81 ? -6.913 -3.805 -20.389 1.00 51.66 81 VAL A O 1
ATOM 667 N N . ASN A 1 82 ? -8.929 -4.773 -20.430 1.00 47.97 82 ASN A N 1
ATOM 668 C CA . ASN A 1 82 ? -8.686 -5.576 -21.636 1.00 47.97 82 ASN A CA 1
ATOM 669 C C . ASN A 1 82 ? -9.003 -4.849 -22.955 1.00 47.97 82 ASN A C 1
ATOM 671 O O . ASN A 1 82 ? -8.716 -5.384 -24.023 1.00 47.97 82 ASN A O 1
ATOM 675 N N . LYS A 1 83 ? -9.606 -3.653 -22.912 1.00 41.56 83 LYS A N 1
ATOM 676 C CA . LYS A 1 83 ? -9.919 -2.859 -24.118 1.00 41.56 83 LYS A CA 1
ATOM 677 C C . LYS A 1 83 ? -8.845 -1.830 -24.466 1.00 41.56 83 LYS A C 1
ATOM 679 O O . LYS A 1 83 ? -8.872 -1.295 -25.571 1.00 41.56 83 LYS A O 1
ATOM 684 N N . ALA A 1 84 ? -7.923 -1.557 -23.544 1.00 47.16 84 ALA A N 1
ATOM 685 C CA . ALA A 1 84 ? -6.805 -0.637 -23.743 1.00 47.16 84 ALA A CA 1
ATOM 686 C C . ALA A 1 84 ? -5.469 -1.340 -24.078 1.00 47.16 84 ALA A C 1
ATOM 688 O O . ALA A 1 84 ? -4.465 -0.648 -24.247 1.00 47.16 84 ALA A O 1
ATOM 689 N N . ALA A 1 85 ? -5.461 -2.678 -24.168 1.00 44.53 85 ALA A N 1
ATOM 690 C CA . ALA A 1 85 ? -4.301 -3.505 -24.520 1.00 44.53 85 ALA A CA 1
ATOM 691 C C . ALA A 1 85 ? -4.217 -3.798 -26.028 1.00 44.53 85 ALA A C 1
ATOM 693 O O . ALA A 1 85 ? -5.275 -4.064 -26.643 1.00 44.53 85 ALA A O 1
#

Radius of gyration: 14.5 Å; Cα contacts (8 Å, |Δi|>4): 70; chains: 1; bounding box: 34×18×41 Å

Sequence (85 aa):
MALERLEEQWDESVKELLNLGSKLYAAKRYMGREGMAFHRFHVSSQLESFTHWGEGDLITMSYKYSAEQIIDIKLPDLDEVNKAA

Secondary structure (DSSP, 8-state):
-HHHHHHHHHHHHHHHHHHHHHHHHHHHHHTT--S-SSTT-EEE-SS-TT-EEEHHHHHHHHTT--HHHHTT-----HHHHTT--